Protein AF-A0A7J0CYR4-F1 (afdb_monomer_lite)

pLDDT: mean 70.45, std 22.5, range [34.56, 97.81]

InterPro domains:
  IPR010982 Lambda repressor-like, DNA-binding domain superfamily [G3DSA:1.10.260.40] (1-72)
  IPR050400 Bacterial Cytoskeleton RodZ [PTHR34475] (2-144)

Foldseek 3Di:
DDPVCVVCVVVVHCVPQPDLVSVLVVLCVVCVVVVHDSPVVNVVNCVVVPHDPDPPPPPPDPPPDPPPPPPPPPCPVVVVVVVVVVVVVVVVCCVVVVPDDDDDDDDDDDDDDDDDDDDDDDDDDDDDDDDDDDDDDDDDDDDDDD

Structure (mmCIF, N/CA/C/O backbone):
data_AF-A0A7J0CYR4-F1
#
_entry.id   AF-A0A7J0CYR4-F1
#
loop_
_atom_site.group_PDB
_atom_site.id
_atom_site.type_symbol
_atom_site.label_atom_id
_atom_site.label_alt_id
_atom_site.label_comp_id
_atom_site.label_asym_id
_atom_site.label_entity_id
_atom_site.label_seq_id
_atom_site.pdbx_PDB_ins_code
_atom_site.Cartn_x
_atom_site.C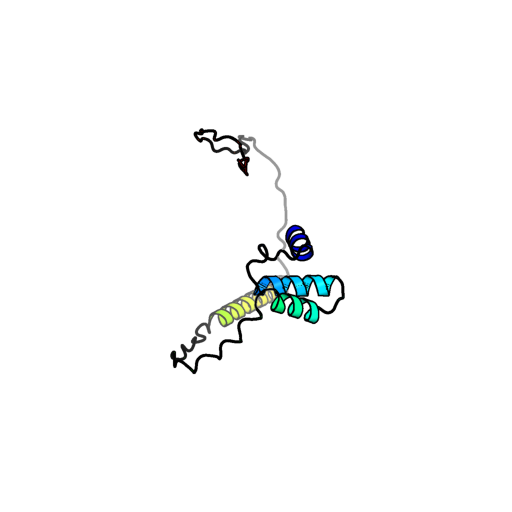artn_y
_atom_site.Cartn_z
_atom_site.occupancy
_atom_site.B_iso_or_equiv
_atom_site.auth_seq_id
_atom_site.auth_comp_id
_atom_site.auth_asym_id
_atom_site.auth_atom_id
_atom_site.pdbx_PDB_model_num
ATOM 1 N N . MET A 1 1 ? -5.821 6.601 1.967 1.00 75.06 1 MET A N 1
ATOM 2 C CA . MET A 1 1 ? -6.801 5.759 1.244 1.00 75.06 1 MET A CA 1
ATOM 3 C C . MET A 1 1 ? -8.140 6.481 1.246 1.00 75.06 1 MET A C 1
ATOM 5 O O . MET A 1 1 ? -8.399 7.188 2.209 1.00 75.06 1 MET A O 1
ATOM 9 N N . ARG A 1 2 ? -8.943 6.395 0.180 1.00 89.88 2 ARG A N 1
ATOM 10 C CA . ARG A 1 2 ? -10.240 7.097 0.113 1.00 89.88 2 ARG A CA 1
ATOM 11 C C . ARG A 1 2 ? -11.360 6.182 0.615 1.00 89.88 2 ARG A C 1
ATOM 13 O O . ARG A 1 2 ? -11.317 4.996 0.312 1.00 89.88 2 ARG A O 1
ATOM 20 N N . ILE A 1 3 ? -12.369 6.741 1.289 1.00 93.56 3 ILE A N 1
ATOM 21 C CA . ILE A 1 3 ? -13.532 5.998 1.820 1.00 93.56 3 ILE A CA 1
ATOM 22 C C . ILE A 1 3 ? -14.181 5.083 0.762 1.00 93.56 3 ILE A C 1
ATOM 24 O O . ILE A 1 3 ? -14.369 3.907 1.050 1.00 93.56 3 ILE A O 1
ATOM 28 N N . PRO A 1 4 ? -14.410 5.522 -0.495 1.00 94.75 4 PRO A N 1
ATOM 29 C CA . PRO A 1 4 ? -15.025 4.650 -1.496 1.00 94.75 4 PRO A CA 1
ATOM 30 C C . PRO A 1 4 ? -14.168 3.451 -1.925 1.00 94.75 4 PRO A C 1
ATOM 32 O O . PRO A 1 4 ? -14.695 2.534 -2.536 1.00 94.75 4 PRO A O 1
ATOM 35 N N . ILE A 1 5 ? -12.853 3.481 -1.680 1.00 93.62 5 ILE A N 1
ATOM 36 C CA . ILE A 1 5 ? -11.963 2.341 -1.955 1.00 93.62 5 ILE A CA 1
ATOM 37 C C . ILE A 1 5 ? -12.061 1.326 -0.816 1.00 93.62 5 ILE A C 1
ATOM 39 O O . ILE A 1 5 ? -12.023 0.135 -1.074 1.00 93.62 5 ILE A O 1
ATOM 43 N N . VAL A 1 6 ? -12.212 1.796 0.427 1.00 95.50 6 VAL A N 1
ATOM 44 C CA . VAL A 1 6 ? -12.408 0.914 1.585 1.00 95.50 6 VAL A CA 1
ATOM 45 C C . VAL A 1 6 ? -13.694 0.111 1.411 1.00 95.50 6 VAL A C 1
ATOM 47 O O . VAL A 1 6 ? -13.631 -1.107 1.442 1.00 95.50 6 VAL A O 1
ATOM 50 N N . HIS A 1 7 ? -14.815 0.776 1.114 1.00 96.38 7 HIS A N 1
ATOM 51 C CA . HIS A 1 7 ? -16.093 0.090 0.893 1.00 96.38 7 HIS A CA 1
ATOM 52 C C . HIS A 1 7 ? -16.065 -0.885 -0.283 1.00 96.38 7 HIS A C 1
ATOM 54 O O . HIS A 1 7 ? -16.587 -1.982 -0.168 1.00 96.38 7 HIS A O 1
ATOM 60 N N . ALA A 1 8 ? -15.408 -0.526 -1.390 1.00 95.50 8 ALA A N 1
ATOM 61 C CA . ALA A 1 8 ? -15.259 -1.453 -2.509 1.00 95.50 8 ALA A CA 1
ATOM 62 C C . ALA A 1 8 ? -14.495 -2.722 -2.083 1.00 95.50 8 ALA A C 1
ATOM 64 O O . ALA A 1 8 ? -14.931 -3.825 -2.376 1.00 95.50 8 ALA A O 1
ATOM 65 N N . ILE A 1 9 ? -13.414 -2.582 -1.306 1.00 94.62 9 ILE A N 1
ATOM 66 C CA . ILE A 1 9 ? -12.650 -3.727 -0.784 1.00 94.62 9 ILE A CA 1
ATOM 67 C C . ILE A 1 9 ? -13.471 -4.562 0.213 1.00 94.62 9 ILE A C 1
ATOM 69 O O . ILE A 1 9 ? -13.313 -5.776 0.248 1.00 94.62 9 ILE A O 1
ATOM 73 N N . GLU A 1 10 ? -14.342 -3.942 1.013 1.00 94.31 10 GLU A N 1
ATOM 74 C CA . GLU A 1 10 ? -15.267 -4.658 1.911 1.00 94.31 10 GLU A CA 1
ATOM 75 C C . GLU A 1 10 ? -16.295 -5.509 1.144 1.00 94.31 10 GLU A C 1
ATOM 77 O O . GLU A 1 10 ? -16.779 -6.506 1.674 1.00 94.31 10 GLU A O 1
ATOM 82 N N . GLU A 1 11 ? -16.601 -5.134 -0.100 1.00 95.81 11 GLU A N 1
ATOM 83 C CA . GLU A 1 11 ? -17.478 -5.859 -1.028 1.00 95.81 11 GLU A CA 1
ATOM 84 C C . GLU A 1 11 ? -16.701 -6.804 -1.970 1.00 95.81 11 GLU A C 1
ATOM 86 O O . GLU A 1 11 ? -17.265 -7.297 -2.946 1.00 95.81 11 GLU A O 1
ATOM 91 N N . ASP A 1 12 ? -15.410 -7.043 -1.703 1.00 93.62 12 ASP A N 1
ATOM 92 C CA . ASP A 1 12 ? -14.488 -7.790 -2.572 1.00 93.62 12 ASP A CA 1
ATOM 93 C C . ASP A 1 12 ? -14.384 -7.212 -4.014 1.00 93.62 12 ASP A C 1
ATOM 95 O O . ASP A 1 12 ? -13.972 -7.897 -4.952 1.00 93.62 12 ASP A O 1
ATOM 99 N N . ASP A 1 13 ? -14.705 -5.923 -4.209 1.00 94.50 13 ASP A N 1
ATOM 100 C CA . ASP A 1 13 ? -14.526 -5.187 -5.468 1.00 94.50 13 ASP A CA 1
ATOM 101 C C . ASP A 1 13 ? -13.186 -4.431 -5.504 1.00 94.50 13 ASP A C 1
ATOM 103 O O . ASP A 1 13 ? -12.987 -3.366 -4.906 1.00 94.50 13 ASP A O 1
ATOM 107 N N . PHE A 1 14 ? -12.260 -4.945 -6.312 1.00 93.38 14 PHE A N 1
ATOM 108 C CA . PHE A 1 14 ? -10.929 -4.368 -6.496 1.00 93.38 14 PHE A CA 1
ATOM 109 C C . PHE A 1 14 ? -10.774 -3.574 -7.800 1.00 93.38 14 PHE A C 1
ATOM 111 O O . PHE A 1 14 ? -9.687 -3.049 -8.074 1.00 93.38 14 PHE A O 1
ATOM 118 N N . SER A 1 15 ? -11.846 -3.396 -8.581 1.00 92.38 15 SER A N 1
ATOM 119 C CA . SER A 1 15 ? -11.817 -2.711 -9.887 1.00 92.38 15 SER A CA 1
ATOM 120 C C . SER A 1 15 ? -11.249 -1.285 -9.807 1.00 92.38 15 SER A C 1
ATOM 122 O O . SER A 1 15 ? -10.572 -0.800 -10.717 1.00 92.38 15 SER A O 1
ATOM 124 N N . ARG A 1 16 ? -11.461 -0.615 -8.669 1.00 90.62 16 ARG A N 1
ATOM 125 C CA . ARG A 1 16 ? -11.046 0.775 -8.413 1.00 90.62 16 ARG A CA 1
ATOM 126 C C . ARG A 1 16 ? -9.641 0.899 -7.821 1.00 90.62 16 ARG A C 1
ATOM 128 O O . ARG A 1 16 ? -9.168 2.020 -7.622 1.00 90.62 16 ARG A O 1
ATOM 135 N N . CYS A 1 17 ? -8.970 -0.221 -7.539 1.00 89.62 17 CYS A N 1
ATOM 136 C CA . CYS A 1 17 ? -7.637 -0.231 -6.935 1.00 89.62 17 CYS A CA 1
ATOM 137 C C . CYS A 1 17 ? -6.522 0.121 -7.929 1.00 89.62 17 CYS A C 1
ATOM 139 O O . CYS A 1 17 ? -5.433 0.485 -7.494 1.00 89.62 17 CYS A O 1
ATOM 141 N N . GLY A 1 18 ? -6.778 0.059 -9.241 1.00 89.38 18 GLY A N 1
ATOM 142 C CA . GLY A 1 18 ? -5.770 0.350 -10.269 1.00 89.38 18 GLY A CA 1
ATOM 143 C C . GLY A 1 18 ? -4.805 -0.811 -10.542 1.00 89.38 18 GLY A C 1
ATOM 144 O O . GLY A 1 18 ? -3.697 -0.577 -11.019 1.00 89.38 18 GLY A O 1
ATOM 145 N N . GLY A 1 19 ? -5.214 -2.045 -10.227 1.00 91.38 19 GLY A N 1
ATOM 146 C CA . GLY A 1 19 ? -4.466 -3.284 -10.468 1.00 91.38 19 GLY A CA 1
ATOM 147 C C . GLY A 1 19 ? -4.038 -4.016 -9.191 1.00 91.38 19 GLY A C 1
ATOM 148 O O . GLY A 1 19 ? -4.035 -3.448 -8.094 1.00 91.38 19 GLY A O 1
ATOM 149 N N . ASP A 1 20 ? -3.621 -5.276 -9.339 1.00 92.06 20 ASP A N 1
ATOM 150 C CA . ASP A 1 20 ? -3.399 -6.204 -8.216 1.00 92.06 20 ASP A CA 1
ATOM 151 C C . ASP A 1 20 ? -2.297 -5.765 -7.250 1.00 92.06 20 ASP A C 1
ATOM 153 O O . ASP A 1 20 ? -2.345 -6.016 -6.046 1.00 92.06 20 ASP A O 1
ATOM 157 N N . VAL A 1 21 ? -1.262 -5.091 -7.759 1.00 92.50 21 VAL A N 1
ATOM 158 C CA . VAL A 1 21 ? -0.179 -4.551 -6.919 1.00 92.50 21 VAL A CA 1
ATOM 159 C C . VAL A 1 21 ? -0.732 -3.532 -5.927 1.00 92.50 21 VAL A C 1
ATOM 161 O O . VAL A 1 21 ? -0.408 -3.582 -4.737 1.00 92.50 21 VAL A O 1
ATOM 164 N N . TYR A 1 22 ? -1.596 -2.641 -6.406 1.00 92.94 22 TYR A N 1
ATOM 165 C CA . TYR A 1 22 ? -2.226 -1.637 -5.569 1.00 92.94 22 TYR A CA 1
ATOM 166 C C . TYR A 1 22 ? -3.292 -2.258 -4.672 1.00 92.94 22 TYR A C 1
ATOM 168 O O . TYR A 1 22 ? -3.325 -1.903 -3.498 1.00 92.94 22 TYR A O 1
ATOM 176 N N . ALA A 1 23 ? -4.103 -3.206 -5.152 1.00 95.12 23 ALA A N 1
ATOM 177 C CA . ALA A 1 23 ? -5.083 -3.921 -4.327 1.00 95.12 23 ALA A CA 1
ATOM 178 C C . ALA A 1 23 ? -4.428 -4.560 -3.088 1.00 95.12 23 ALA A C 1
ATOM 180 O O . ALA A 1 23 ? -4.797 -4.238 -1.957 1.00 95.12 23 ALA A O 1
ATOM 181 N N . ARG A 1 24 ? -3.336 -5.317 -3.273 1.00 95.12 24 ARG A N 1
ATOM 182 C CA . ARG A 1 24 ? -2.536 -5.872 -2.163 1.00 95.12 24 ARG A CA 1
ATOM 183 C C . ARG A 1 24 ? -2.010 -4.796 -1.213 1.00 95.12 24 ARG A C 1
ATOM 185 O O . ARG A 1 24 ? -1.967 -4.995 -0.002 1.00 95.12 24 ARG A O 1
ATOM 192 N N . GLY A 1 25 ? -1.586 -3.647 -1.741 1.00 95.88 25 GLY A N 1
ATOM 193 C CA . GLY A 1 25 ? -1.166 -2.503 -0.927 1.00 95.88 25 GLY A CA 1
ATOM 194 C C . GLY A 1 25 ? -2.298 -1.937 -0.062 1.00 95.88 25 GLY A C 1
ATOM 195 O O . GLY A 1 25 ? -2.078 -1.619 1.108 1.00 95.88 25 GLY A O 1
ATOM 196 N N . HIS A 1 26 ? -3.511 -1.850 -0.611 1.00 97.25 26 HIS A N 1
ATOM 197 C CA . HIS A 1 26 ? -4.684 -1.391 0.126 1.00 97.25 26 HIS A CA 1
ATOM 198 C C . HIS A 1 26 ? -5.084 -2.387 1.221 1.00 97.25 26 HIS A C 1
ATOM 200 O O . HIS A 1 26 ? -5.238 -1.970 2.368 1.00 97.25 26 HIS A O 1
ATOM 206 N N . ILE A 1 27 ? -5.132 -3.686 0.912 1.00 96.31 27 ILE A N 1
ATOM 207 C CA . ILE A 1 27 ? -5.416 -4.749 1.891 1.00 96.31 27 ILE A CA 1
ATOM 208 C C . ILE A 1 27 ? -4.448 -4.659 3.080 1.00 96.31 27 ILE A C 1
ATOM 210 O O . ILE A 1 27 ? -4.883 -4.592 4.230 1.00 96.31 27 ILE A O 1
ATOM 214 N N . ARG A 1 28 ? -3.134 -4.542 2.819 1.00 97.06 28 ARG A N 1
ATOM 215 C CA . ARG A 1 28 ? -2.129 -4.391 3.889 1.00 97.06 28 ARG A CA 1
ATOM 216 C C . ARG A 1 28 ? -2.355 -3.150 4.746 1.00 97.06 28 ARG A C 1
ATOM 218 O O . ARG A 1 28 ? -2.190 -3.209 5.962 1.00 97.06 28 ARG A O 1
ATOM 225 N N . ASN A 1 29 ? -2.694 -2.024 4.123 1.00 97.12 29 ASN A N 1
ATOM 226 C CA . ASN A 1 29 ? -2.913 -0.772 4.841 1.00 97.12 29 ASN A CA 1
ATOM 227 C C . ASN A 1 29 ? -4.163 -0.826 5.725 1.00 97.12 29 ASN A C 1
ATOM 229 O O . ASN A 1 29 ? -4.107 -0.336 6.851 1.00 97.12 29 ASN A O 1
ATOM 233 N N . ILE A 1 30 ? -5.259 -1.427 5.246 1.00 96.56 30 ILE A N 1
ATOM 234 C CA . ILE A 1 30 ? -6.488 -1.596 6.035 1.00 96.56 30 ILE A CA 1
ATOM 235 C C . ILE A 1 30 ? -6.217 -2.526 7.217 1.00 96.56 30 ILE A C 1
ATOM 237 O O . ILE A 1 30 ? -6.454 -2.129 8.353 1.00 96.56 30 ILE A O 1
ATOM 241 N N . ALA A 1 31 ? -5.636 -3.704 6.971 1.00 97.25 31 ALA A N 1
ATOM 242 C CA . ALA A 1 31 ? -5.315 -4.681 8.012 1.00 97.25 31 ALA A CA 1
ATOM 243 C C . ALA A 1 31 ? -4.445 -4.075 9.125 1.00 97.25 31 ALA A C 1
ATOM 245 O O . ALA A 1 31 ? -4.767 -4.191 10.306 1.00 97.25 31 ALA A O 1
ATOM 246 N N . ARG A 1 32 ? -3.400 -3.321 8.754 1.00 97.06 32 ARG A N 1
ATOM 247 C CA . ARG A 1 32 ? -2.552 -2.603 9.718 1.00 97.06 32 ARG A CA 1
ATOM 248 C C . ARG A 1 32 ? -3.307 -1.529 10.493 1.00 97.06 32 ARG A C 1
ATOM 250 O O . ARG A 1 32 ? -3.040 -1.359 11.678 1.00 97.06 32 ARG A O 1
ATOM 257 N N . ALA A 1 33 ? -4.224 -0.809 9.849 1.00 96.69 33 ALA A N 1
ATOM 258 C CA . ALA A 1 33 ? -5.027 0.215 10.512 1.00 96.69 33 ALA A CA 1
ATOM 259 C C . ALA A 1 33 ? -5.974 -0.379 11.569 1.00 96.69 33 ALA A C 1
ATOM 261 O O . ALA A 1 33 ? -6.220 0.267 12.584 1.00 96.69 33 ALA A O 1
ATOM 262 N N . VAL A 1 34 ? -6.460 -1.607 11.355 1.00 96.69 34 VAL A N 1
ATOM 263 C CA . VAL A 1 34 ? -7.331 -2.327 12.303 1.00 96.69 34 VAL A CA 1
ATOM 264 C C . VAL A 1 34 ? -6.575 -3.300 13.220 1.00 96.69 34 VAL A C 1
ATOM 266 O O . VAL A 1 34 ? -7.192 -3.957 14.051 1.00 96.69 34 VAL A O 1
ATOM 269 N N . GLY A 1 35 ? -5.246 -3.388 13.102 1.00 97.56 35 GLY A N 1
ATOM 270 C CA . GLY A 1 35 ? -4.399 -4.224 13.961 1.00 97.56 35 GLY A CA 1
ATOM 271 C C . GLY A 1 35 ? -4.457 -5.729 13.672 1.00 97.56 35 GLY A C 1
ATOM 272 O O . GLY A 1 35 ? -4.158 -6.523 14.560 1.00 97.56 35 GLY A O 1
ATOM 273 N N . ILE A 1 36 ? -4.835 -6.126 12.457 1.00 97.81 36 ILE A N 1
ATOM 274 C CA . ILE A 1 36 ? -4.899 -7.527 12.015 1.00 97.81 36 ILE A CA 1
ATOM 275 C C . ILE A 1 36 ? -3.676 -7.853 11.145 1.00 97.81 36 ILE A C 1
ATOM 277 O O . ILE A 1 36 ? -3.132 -6.977 10.465 1.00 97.81 36 ILE A O 1
ATOM 281 N N . ASP A 1 37 ? -3.241 -9.116 11.162 1.00 97.69 37 ASP A N 1
ATOM 282 C CA . ASP A 1 37 ? -2.187 -9.610 10.275 1.00 97.69 37 ASP A CA 1
ATOM 283 C C . ASP A 1 37 ? -2.621 -9.502 8.799 1.00 97.69 37 ASP A C 1
ATOM 285 O O . ASP A 1 37 ? -3.640 -10.080 8.410 1.00 97.69 37 ASP A O 1
ATOM 289 N N . PRO A 1 38 ? -1.889 -8.749 7.960 1.00 97.12 38 PRO A N 1
ATOM 290 C CA . PRO A 1 38 ? -2.240 -8.602 6.558 1.00 97.12 38 PRO A CA 1
ATOM 291 C C . PRO A 1 38 ? -1.958 -9.834 5.692 1.00 97.12 38 PRO A C 1
ATOM 293 O O . PRO A 1 38 ? -2.548 -9.929 4.615 1.00 97.12 38 PRO A O 1
ATOM 296 N N . GLU A 1 39 ? -1.036 -10.719 6.080 1.00 96.81 39 GLU A N 1
ATOM 297 C CA . GLU A 1 39 ? -0.535 -11.755 5.164 1.00 96.81 39 GLU A CA 1
ATOM 298 C C . GLU A 1 39 ? -1.628 -12.753 4.735 1.00 96.81 39 GLU A C 1
ATOM 300 O O . GLU A 1 39 ? -1.812 -12.920 3.527 1.00 96.81 39 GLU A O 1
ATOM 305 N N . PRO A 1 40 ? -2.466 -13.292 5.646 1.00 96.88 40 PRO A N 1
ATOM 306 C CA . PRO A 1 40 ? -3.554 -14.199 5.266 1.00 96.88 40 PRO A CA 1
ATOM 307 C C . PRO A 1 40 ? -4.596 -13.556 4.337 1.00 96.88 40 PRO A C 1
ATOM 309 O O . PRO A 1 40 ? -5.192 -14.222 3.491 1.00 96.88 40 PRO A O 1
ATOM 312 N N . LEU A 1 41 ? -4.825 -12.245 4.475 1.00 95.62 41 LEU A N 1
ATOM 313 C CA . LEU A 1 41 ? -5.767 -11.502 3.631 1.00 95.62 41 LEU A CA 1
ATOM 314 C C . LEU A 1 41 ? -5.218 -11.312 2.214 1.00 95.62 41 LEU A C 1
ATOM 316 O O . LEU A 1 41 ? -5.956 -11.410 1.236 1.00 95.62 41 LEU A O 1
ATOM 320 N N . VAL A 1 42 ? -3.915 -11.050 2.103 1.00 95.44 42 VAL A N 1
ATOM 321 C CA . VAL A 1 42 ? -3.231 -10.937 0.811 1.00 95.44 42 VAL A CA 1
ATOM 322 C C . VAL A 1 42 ? -3.144 -12.295 0.118 1.00 95.44 42 VAL A C 1
ATOM 324 O O . VAL A 1 42 ? -3.348 -12.354 -1.090 1.00 95.44 42 VAL A O 1
ATOM 327 N N . GLU A 1 43 ? -2.887 -13.375 0.856 1.00 94.75 43 GLU A N 1
ATOM 328 C 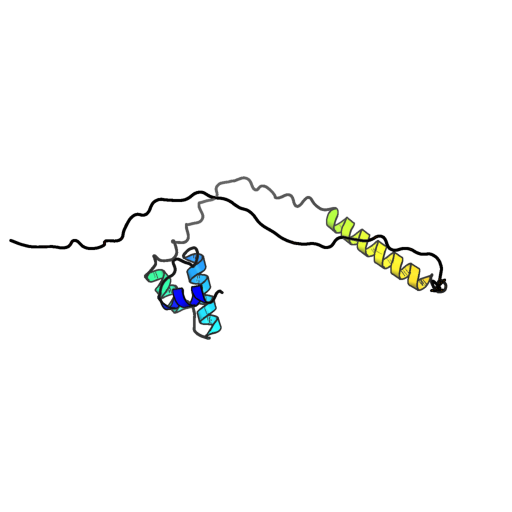CA . GLU A 1 43 ? -2.883 -14.736 0.305 1.00 94.75 43 GLU A CA 1
ATOM 329 C C . GLU A 1 43 ? -4.249 -15.129 -0.257 1.00 94.75 43 GLU A C 1
ATOM 331 O O . GLU A 1 43 ? -4.325 -15.656 -1.367 1.00 94.75 43 GLU A O 1
ATOM 336 N N . ARG A 1 44 ? -5.333 -14.817 0.466 1.00 94.00 44 ARG A N 1
ATOM 337 C CA . ARG A 1 44 ? -6.696 -15.032 -0.032 1.00 94.00 44 ARG A CA 1
ATOM 338 C C . ARG A 1 44 ? -6.954 -14.245 -1.317 1.00 94.00 44 ARG A C 1
ATOM 340 O O . ARG A 1 44 ? -7.408 -14.822 -2.299 1.00 94.00 44 ARG A O 1
ATOM 347 N N . TYR A 1 45 ? -6.598 -12.959 -1.330 1.00 94.62 45 TYR A N 1
ATOM 348 C CA . TYR A 1 45 ? -6.712 -12.127 -2.528 1.00 94.62 45 TYR A CA 1
ATOM 349 C C . TYR A 1 45 ? -5.946 -12.722 -3.715 1.00 94.62 45 TYR A C 1
ATOM 351 O O . TYR A 1 45 ? -6.494 -12.825 -4.809 1.00 94.62 45 TYR A O 1
ATOM 359 N N . ASP A 1 46 ? -4.698 -13.144 -3.493 1.00 93.19 46 ASP A N 1
ATOM 360 C CA . ASP A 1 46 ? -3.862 -13.765 -4.520 1.00 93.19 46 ASP A CA 1
ATOM 361 C C . ASP A 1 46 ? -4.479 -15.085 -5.026 1.00 93.19 46 ASP A C 1
ATOM 363 O O . ASP A 1 46 ? -4.404 -15.373 -6.219 1.00 93.19 46 ASP A O 1
ATOM 367 N N . GLY A 1 47 ? -5.127 -15.872 -4.163 1.00 91.56 47 GLY A N 1
ATOM 368 C CA . GLY A 1 47 ? -5.869 -17.071 -4.566 1.00 91.56 47 GLY A CA 1
ATOM 369 C C . GLY A 1 47 ? -7.052 -16.770 -5.492 1.00 91.56 47 GLY A C 1
ATOM 370 O O . GLY A 1 47 ? -7.228 -17.454 -6.501 1.00 91.56 47 GLY A O 1
ATOM 371 N N . ASP A 1 48 ? -7.815 -15.722 -5.181 1.00 89.81 48 ASP A N 1
ATOM 372 C CA . ASP A 1 48 ? -9.053 -15.373 -5.888 1.00 89.81 48 ASP A CA 1
ATOM 373 C C . ASP A 1 48 ? -8.806 -14.583 -7.192 1.00 89.81 48 ASP A C 1
ATOM 375 O O . ASP A 1 48 ? -9.568 -14.708 -8.151 1.00 89.81 48 ASP A O 1
ATOM 379 N N . HIS A 1 49 ? -7.729 -13.790 -7.262 1.00 87.88 49 HIS A N 1
ATOM 380 C CA . HIS A 1 49 ? -7.487 -12.816 -8.343 1.00 87.88 49 HIS A CA 1
ATOM 381 C C . HIS A 1 49 ? -6.382 -13.221 -9.328 1.00 87.88 49 HIS A C 1
ATOM 383 O O . HIS A 1 49 ? -5.954 -12.421 -10.160 1.00 87.88 49 HIS A O 1
ATOM 389 N N . GLY A 1 50 ? -5.935 -14.477 -9.270 1.00 73.81 50 GLY A N 1
ATOM 390 C CA . GLY A 1 50 ? -4.784 -14.943 -10.034 1.00 73.81 50 GLY A CA 1
ATOM 391 C C . GLY A 1 50 ? -3.507 -14.523 -9.320 1.00 73.81 50 GLY A C 1
ATOM 392 O O . GLY A 1 50 ? -3.113 -13.355 -9.334 1.00 73.81 50 GLY A O 1
ATOM 393 N N . GLY A 1 51 ? -2.885 -15.498 -8.656 1.00 65.00 51 GLY A N 1
ATOM 394 C CA . GLY A 1 51 ? -1.762 -15.278 -7.754 1.00 65.00 51 GLY A CA 1
ATOM 395 C C . GLY A 1 51 ? -0.664 -14.423 -8.363 1.00 65.00 51 GLY A C 1
ATOM 396 O O . GLY A 1 51 ? -0.516 -14.353 -9.585 1.00 65.00 51 GLY A O 1
ATOM 397 N N . ARG A 1 52 ? 0.109 -13.770 -7.480 1.00 60.72 52 ARG A N 1
ATOM 398 C CA . ARG A 1 52 ? 1.277 -12.944 -7.822 1.00 60.72 52 ARG A CA 1
ATOM 399 C C . ARG A 1 52 ? 1.935 -13.489 -9.095 1.00 60.72 52 ARG A C 1
ATOM 401 O O . ARG A 1 52 ? 2.358 -14.647 -9.051 1.00 60.72 52 ARG A O 1
ATOM 408 N N . PRO A 1 53 ? 2.025 -12.706 -10.194 1.00 61.78 53 PRO A N 1
ATOM 409 C CA . PRO A 1 53 ? 2.698 -13.177 -11.395 1.00 61.78 53 PRO A CA 1
ATOM 410 C C . PRO A 1 53 ? 4.042 -13.729 -10.945 1.00 61.78 53 PRO A C 1
ATOM 412 O O . PRO A 1 53 ? 4.768 -13.031 -10.224 1.00 61.78 53 PRO A O 1
ATOM 415 N N . ALA A 1 54 ? 4.281 -15.014 -11.243 1.00 60.34 54 ALA A N 1
ATOM 416 C CA . ALA A 1 54 ? 5.485 -15.711 -10.814 1.00 60.34 54 ALA A CA 1
ATOM 417 C C . ALA A 1 54 ? 6.655 -14.764 -11.067 1.00 60.34 54 ALA A C 1
ATOM 419 O O . ALA A 1 54 ? 6.676 -14.182 -12.156 1.00 60.34 54 ALA A O 1
ATOM 420 N N . PRO A 1 55 ? 7.539 -14.522 -10.075 1.00 62.75 55 PRO A N 1
ATOM 421 C CA . PRO A 1 55 ? 8.620 -13.565 -10.233 1.00 62.75 55 PRO A CA 1
ATOM 422 C C . PRO A 1 55 ? 9.320 -13.928 -11.528 1.00 62.75 55 PRO A C 1
ATOM 424 O O . PRO A 1 55 ? 9.919 -15.000 -11.613 1.00 62.75 55 PRO A O 1
ATOM 427 N N . THR A 1 56 ? 9.121 -13.098 -12.556 1.00 59.22 56 THR A N 1
ATOM 428 C CA . THR A 1 56 ? 9.622 -13.396 -13.886 1.00 59.22 56 THR A CA 1
ATOM 429 C C . THR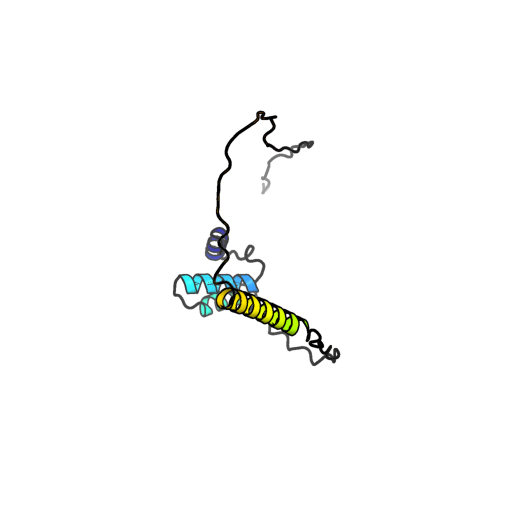 A 1 56 ?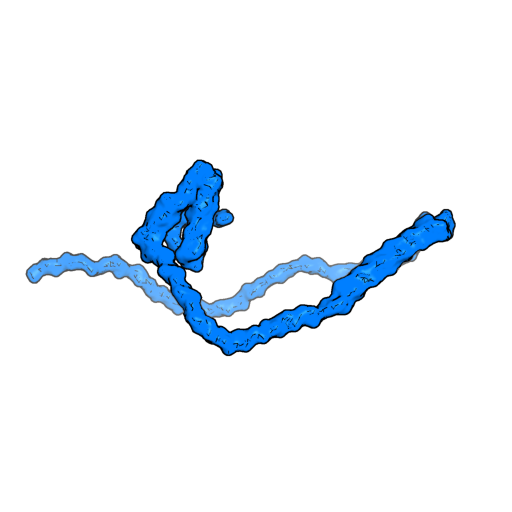 11.114 -13.565 -13.681 1.00 59.22 56 THR A C 1
ATOM 431 O O . THR A 1 56 ? 11.733 -12.614 -13.186 1.00 59.22 56 THR A O 1
ATOM 434 N N . PRO A 1 57 ? 11.681 -14.767 -13.908 1.00 56.09 57 PRO A N 1
ATOM 435 C CA . PRO A 1 57 ? 13.089 -14.992 -13.653 1.00 56.09 57 PRO A CA 1
ATOM 436 C C . PRO A 1 57 ? 13.829 -13.884 -14.378 1.00 56.09 57 PRO A C 1
ATOM 438 O O . PRO A 1 57 ? 13.560 -13.649 -15.559 1.00 56.09 57 PRO A O 1
ATOM 441 N N . ALA A 1 58 ? 14.647 -13.140 -13.625 1.00 60.25 58 ALA A N 1
ATOM 442 C CA . ALA A 1 58 ? 15.435 -12.046 -14.159 1.00 60.25 58 ALA A CA 1
ATOM 443 C C . ALA A 1 58 ? 16.081 -12.575 -15.434 1.00 60.25 58 ALA A C 1
ATOM 445 O O . ALA A 1 58 ? 16.862 -13.528 -15.373 1.00 60.25 58 ALA A O 1
ATOM 446 N N . ALA A 1 59 ? 15.639 -12.051 -16.581 1.00 57.91 59 ALA A N 1
ATOM 447 C CA . ALA A 1 59 ? 16.126 -12.516 -17.861 1.00 57.91 59 ALA A CA 1
ATOM 448 C C . ALA A 1 59 ? 17.658 -12.479 -17.791 1.00 57.91 59 ALA A C 1
ATOM 450 O O . ALA A 1 59 ? 18.203 -11.493 -17.276 1.00 57.91 59 ALA A O 1
ATOM 451 N N . PRO A 1 60 ? 18.348 -13.556 -18.205 1.00 56.75 60 PRO A N 1
ATOM 452 C CA . PRO A 1 60 ? 19.793 -13.603 -18.132 1.00 56.75 60 PRO A CA 1
ATOM 453 C C . PRO A 1 60 ? 20.330 -12.396 -18.885 1.00 56.75 60 PRO A C 1
ATOM 455 O O . PRO A 1 60 ? 20.043 -12.231 -20.067 1.00 56.75 60 PRO A O 1
ATOM 458 N N . LEU A 1 61 ? 21.017 -11.544 -18.118 1.00 57.28 61 LEU A N 1
ATOM 459 C CA . LEU A 1 61 ? 21.958 -10.509 -18.517 1.00 57.28 61 LEU A CA 1
ATOM 460 C C . LEU A 1 61 ? 21.969 -10.280 -20.030 1.00 57.28 61 LEU A C 1
ATOM 462 O O . LEU A 1 61 ? 22.859 -10.748 -20.736 1.00 57.28 61 LEU A O 1
ATOM 466 N N . PHE A 1 62 ? 20.995 -9.517 -20.529 1.00 47.03 62 PHE A N 1
ATOM 467 C CA . PHE A 1 62 ? 21.330 -8.701 -21.674 1.00 47.03 62 PHE A CA 1
ATOM 468 C C . PHE A 1 62 ? 22.343 -7.700 -21.150 1.00 47.03 62 PHE A C 1
ATOM 470 O O . PHE A 1 62 ? 22.026 -6.830 -20.336 1.00 47.03 62 PHE A O 1
ATOM 477 N N . GLU A 1 63 ? 23.571 -7.925 -21.595 1.00 54.72 63 GLU A N 1
ATOM 478 C CA . GLU A 1 63 ? 24.675 -7.003 -21.805 1.00 54.72 63 GLU A CA 1
ATOM 479 C C . GLU A 1 63 ? 24.187 -5.705 -22.490 1.00 54.72 63 GLU A C 1
ATOM 481 O O . GLU A 1 63 ? 24.655 -5.304 -23.550 1.00 54.72 63 GLU A O 1
ATOM 486 N N . ALA A 1 64 ? 23.197 -5.023 -21.922 1.00 53.09 64 ALA A N 1
ATOM 487 C CA . ALA A 1 64 ? 23.025 -3.608 -22.129 1.00 53.09 64 ALA A CA 1
ATOM 488 C C . ALA A 1 64 ? 24.129 -3.003 -21.282 1.00 53.09 64 ALA A C 1
ATOM 490 O O . ALA A 1 64 ? 23.958 -2.815 -20.074 1.00 53.09 64 ALA A O 1
ATOM 491 N N . GLU A 1 65 ? 25.299 -2.879 -21.919 1.00 51.53 65 GLU A N 1
ATOM 492 C CA . GLU A 1 65 ? 26.292 -1.839 -21.703 1.00 51.53 65 GLU A CA 1
ATOM 493 C C . GLU A 1 65 ? 25.915 -1.037 -20.469 1.00 51.53 65 GLU A C 1
ATOM 495 O O . GLU A 1 65 ? 24.942 -0.276 -20.513 1.00 51.53 65 GLU A O 1
ATOM 500 N N . ARG A 1 66 ? 26.627 -1.257 -19.354 1.00 48.56 66 ARG A N 1
ATOM 501 C CA . ARG A 1 66 ? 26.589 -0.323 -18.235 1.00 48.56 66 ARG A CA 1
ATOM 502 C C . ARG A 1 66 ? 26.818 1.047 -18.851 1.00 48.56 66 ARG A C 1
ATOM 504 O O . ARG A 1 66 ? 27.958 1.485 -18.998 1.00 48.56 66 ARG A O 1
ATOM 511 N N . ILE A 1 67 ? 25.731 1.753 -19.129 1.00 51.50 67 ILE A N 1
ATOM 512 C CA . ILE A 1 67 ? 25.708 3.188 -19.105 1.00 51.50 67 ILE A CA 1
ATOM 513 C C . ILE A 1 67 ? 26.096 3.432 -17.662 1.00 51.50 67 ILE A C 1
ATOM 515 O O . ILE A 1 67 ? 25.286 3.362 -16.736 1.00 51.50 67 ILE A O 1
ATOM 519 N N . ARG A 1 68 ? 27.403 3.601 -17.452 1.00 54.22 68 ARG A N 1
ATOM 520 C CA . ARG A 1 68 ? 27.905 4.391 -16.360 1.00 54.22 68 ARG A CA 1
ATOM 521 C C . ARG A 1 68 ? 27.090 5.662 -16.493 1.00 54.22 68 ARG A C 1
ATOM 523 O O . ARG A 1 68 ? 27.348 6.478 -17.372 1.00 54.22 68 ARG A O 1
ATOM 530 N N . SER A 1 69 ? 26.050 5.781 -15.673 1.00 54.44 69 SER A N 1
ATOM 531 C CA . SER A 1 69 ? 25.552 7.072 -15.253 1.00 54.44 69 SER A CA 1
ATOM 532 C C . SER A 1 69 ? 26.758 7.714 -14.611 1.00 54.44 69 SER A C 1
ATOM 534 O O . SER A 1 69 ? 27.024 7.512 -13.430 1.00 54.44 69 SER A O 1
ATOM 536 N N . GLU A 1 70 ? 27.575 8.349 -15.442 1.00 57.50 70 GLU A N 1
ATOM 537 C CA . GLU A 1 70 ? 28.697 9.144 -15.025 1.00 57.50 70 GLU A CA 1
ATOM 538 C C . GLU A 1 70 ? 28.119 10.097 -13.978 1.00 57.50 70 GLU A C 1
ATOM 540 O O . GLU A 1 70 ? 27.229 10.885 -14.320 1.00 57.50 70 GLU A O 1
ATOM 545 N N . PRO A 1 71 ? 28.540 10.053 -12.703 1.00 58.91 71 PRO A N 1
ATOM 546 C CA . PRO A 1 71 ? 28.106 11.040 -11.729 1.00 58.91 71 PRO A CA 1
ATOM 547 C C . PRO A 1 71 ? 28.832 12.360 -12.019 1.00 58.91 71 PRO A C 1
ATOM 549 O O . PRO A 1 71 ? 29.539 12.916 -11.185 1.00 58.91 71 PRO A O 1
ATOM 552 N N . ARG A 1 72 ? 28.695 12.890 -13.236 1.00 60.25 72 ARG A N 1
ATOM 553 C CA . ARG A 1 72 ? 29.186 14.207 -13.611 1.00 60.25 72 ARG A CA 1
ATOM 554 C C . ARG A 1 72 ? 28.137 15.239 -13.223 1.00 60.25 72 ARG A C 1
ATOM 556 O O . ARG A 1 72 ? 27.390 15.749 -14.049 1.00 60.25 72 ARG A O 1
ATOM 563 N N . ARG A 1 73 ? 28.135 15.592 -11.941 1.00 62.62 73 ARG A N 1
ATOM 564 C CA . ARG A 1 73 ? 27.893 16.990 -11.544 1.00 62.62 73 ARG A CA 1
ATOM 565 C C . ARG A 1 73 ? 28.699 17.357 -10.295 1.00 62.62 73 ARG A C 1
ATOM 567 O O . ARG A 1 73 ? 28.118 17.585 -9.239 1.00 62.62 73 ARG A O 1
ATOM 574 N N . PRO A 1 74 ? 30.044 17.400 -10.397 1.00 64.81 74 PRO A N 1
ATOM 575 C CA . PRO A 1 74 ? 30.926 17.596 -9.245 1.00 64.81 74 PRO A CA 1
ATOM 576 C C . PRO A 1 74 ? 31.005 19.048 -8.745 1.00 64.81 74 PRO A C 1
ATOM 578 O O . PRO A 1 74 ? 31.534 19.284 -7.668 1.00 64.81 74 PRO A O 1
ATOM 581 N N . ASN A 1 75 ? 30.499 20.036 -9.489 1.00 66.69 75 ASN A N 1
ATOM 582 C CA . ASN A 1 75 ? 30.641 21.452 -9.128 1.00 66.69 75 ASN A CA 1
ATOM 583 C C . ASN A 1 75 ? 29.379 22.092 -8.529 1.00 66.69 75 ASN A C 1
ATOM 585 O O . ASN A 1 75 ? 29.476 23.193 -7.998 1.00 66.69 75 ASN A O 1
ATOM 589 N N . TRP A 1 76 ? 28.209 21.444 -8.571 1.00 79.56 76 TRP A N 1
ATOM 590 C CA . TRP A 1 76 ? 26.985 22.056 -8.034 1.00 79.56 76 TRP A CA 1
ATOM 591 C C . TRP A 1 76 ? 26.928 21.987 -6.507 1.00 79.56 76 TRP A C 1
ATOM 593 O O . TRP A 1 76 ? 26.601 22.967 -5.847 1.00 79.56 76 TRP A O 1
ATOM 603 N N . THR A 1 77 ? 27.346 20.858 -5.934 1.00 85.50 77 THR A N 1
ATOM 604 C CA . THR A 1 77 ? 27.536 20.729 -4.484 1.00 85.50 77 THR A CA 1
ATOM 605 C C . THR A 1 77 ? 28.627 21.673 -3.987 1.00 85.50 77 THR A C 1
ATOM 607 O O . THR A 1 77 ? 28.432 22.338 -2.976 1.00 85.50 77 THR A O 1
ATOM 610 N N . ALA A 1 78 ? 29.731 21.810 -4.727 1.00 84.38 78 ALA A N 1
ATOM 611 C CA . ALA A 1 78 ? 30.787 22.769 -4.408 1.00 84.38 78 ALA A CA 1
ATOM 612 C C . ALA A 1 78 ? 30.290 24.226 -4.466 1.00 84.38 78 ALA A C 1
ATOM 614 O O . ALA A 1 78 ? 30.580 25.003 -3.561 1.00 84.38 78 ALA A O 1
ATOM 615 N N . ALA A 1 79 ? 29.491 24.588 -5.476 1.00 86.94 79 ALA A N 1
ATOM 616 C CA . ALA A 1 79 ? 28.875 25.911 -5.578 1.00 86.94 79 ALA A CA 1
ATOM 617 C C . ALA A 1 79 ? 27.892 26.182 -4.428 1.00 86.94 79 ALA A C 1
ATOM 619 O O . ALA A 1 79 ? 27.901 27.270 -3.856 1.00 86.94 79 ALA A O 1
ATOM 620 N N . MET A 1 80 ? 27.089 25.185 -4.042 1.00 91.62 80 MET A N 1
ATOM 621 C CA . MET A 1 80 ? 26.173 25.290 -2.905 1.00 91.62 80 MET A CA 1
ATOM 622 C C . MET A 1 80 ? 26.935 25.493 -1.587 1.00 91.62 80 MET A C 1
ATOM 624 O O . MET A 1 80 ? 26.575 26.363 -0.798 1.00 91.62 80 MET A O 1
ATOM 628 N N . VAL A 1 81 ? 28.023 24.748 -1.369 1.00 92.12 81 VAL A N 1
ATOM 629 C CA . VAL A 1 81 ? 28.883 24.910 -0.186 1.00 92.12 81 VAL A CA 1
ATOM 630 C C . VAL A 1 81 ? 29.552 26.285 -0.180 1.00 92.12 81 VAL A C 1
ATOM 632 O O . VAL A 1 81 ? 29.528 26.962 0.845 1.00 92.12 81 VAL A O 1
ATOM 635 N N . ALA A 1 82 ? 30.084 26.742 -1.316 1.00 92.94 82 ALA A N 1
ATOM 636 C CA . ALA A 1 82 ? 30.693 28.066 -1.428 1.00 92.94 82 ALA A CA 1
ATOM 637 C C . ALA A 1 82 ? 29.691 29.193 -1.125 1.00 92.94 82 ALA A C 1
ATOM 639 O O . ALA A 1 82 ? 30.028 30.132 -0.404 1.00 92.94 82 ALA A O 1
ATOM 640 N N . ALA A 1 83 ? 28.449 29.077 -1.606 1.00 93.81 83 ALA A N 1
ATOM 641 C CA . ALA A 1 83 ? 27.389 30.038 -1.312 1.00 93.81 83 ALA A CA 1
ATOM 642 C C . ALA A 1 83 ? 27.057 30.090 0.189 1.00 93.81 83 ALA A C 1
ATOM 644 O O . ALA A 1 83 ? 26.947 31.177 0.755 1.00 93.81 83 ALA A O 1
ATOM 645 N N . ILE A 1 84 ? 26.959 28.933 0.855 1.00 94.75 84 ILE A N 1
ATOM 646 C CA . ILE A 1 84 ? 26.713 28.868 2.304 1.00 94.75 84 ILE A CA 1
ATOM 647 C C . ILE A 1 84 ? 27.868 29.516 3.078 1.00 94.75 84 ILE A C 1
ATOM 649 O O . ILE A 1 84 ? 27.626 30.336 3.963 1.00 94.75 84 ILE A O 1
ATOM 653 N N . VAL A 1 85 ? 29.118 29.202 2.723 1.00 96.19 85 VAL A N 1
ATOM 654 C CA . VAL A 1 85 ? 30.307 29.786 3.368 1.00 96.19 85 VAL A CA 1
ATOM 655 C C . VAL A 1 85 ? 30.345 31.305 3.185 1.00 96.19 85 VAL A C 1
ATOM 657 O O . VAL A 1 85 ? 30.638 32.018 4.142 1.00 96.19 85 VAL A O 1
ATOM 660 N N . ALA A 1 86 ? 29.996 31.815 2.002 1.00 94.88 86 ALA A N 1
ATOM 661 C CA . ALA A 1 86 ? 29.939 33.252 1.745 1.00 94.88 86 ALA A CA 1
ATOM 662 C C . ALA A 1 86 ? 28.874 33.958 2.602 1.00 94.88 86 ALA A C 1
ATOM 664 O O . ALA A 1 86 ? 29.159 35.008 3.174 1.00 94.88 86 ALA A O 1
ATOM 665 N N . VAL A 1 87 ? 27.676 33.376 2.747 1.00 93.88 87 VAL A N 1
ATOM 666 C CA . VAL A 1 87 ? 26.607 33.947 3.587 1.00 93.88 87 VAL A CA 1
ATOM 667 C C . VAL A 1 87 ? 26.998 33.931 5.062 1.00 93.88 87 VAL A C 1
ATOM 669 O O . VAL A 1 87 ? 26.864 34.948 5.736 1.00 93.88 87 VAL A O 1
ATOM 672 N N . VAL A 1 88 ? 27.519 32.810 5.569 1.00 94.69 88 VAL A N 1
ATOM 673 C CA . VAL A 1 88 ? 27.952 32.706 6.973 1.00 94.69 88 VAL A CA 1
ATOM 674 C C . VAL A 1 88 ? 29.119 33.650 7.252 1.00 94.69 88 VAL A C 1
ATOM 676 O O . VAL A 1 88 ? 29.123 34.315 8.284 1.00 94.69 88 VAL A O 1
ATOM 679 N N . GLY A 1 89 ? 30.070 33.766 6.323 1.00 94.00 89 GLY A N 1
ATOM 680 C CA . GLY A 1 89 ? 31.167 34.726 6.412 1.00 94.00 89 GLY A CA 1
ATOM 681 C C . GLY A 1 89 ? 30.674 36.171 6.412 1.00 94.00 89 GLY A C 1
ATOM 682 O O . GLY A 1 89 ? 31.114 36.952 7.246 1.00 94.00 89 GLY A O 1
ATOM 683 N N . PHE A 1 90 ? 29.723 36.521 5.542 1.00 90.69 90 PHE A N 1
ATOM 684 C CA . PHE A 1 90 ? 29.143 37.863 5.481 1.00 90.69 90 PHE A CA 1
ATOM 685 C C . PHE A 1 90 ? 28.341 38.212 6.741 1.00 90.69 90 PHE A C 1
ATOM 687 O O . PHE A 1 90 ? 28.502 39.300 7.284 1.00 90.69 90 PHE A O 1
ATOM 694 N N . VAL A 1 91 ? 27.522 37.285 7.249 1.00 89.94 91 VAL A N 1
ATOM 695 C CA . VAL A 1 91 ? 26.759 37.478 8.493 1.00 89.94 91 VAL A CA 1
ATOM 696 C C . VAL A 1 91 ? 27.694 37.527 9.703 1.00 89.94 91 VAL A C 1
ATOM 698 O O . VAL A 1 91 ? 27.551 38.390 10.561 1.00 89.94 91 VAL A O 1
ATOM 701 N N . GLY A 1 92 ? 28.697 36.652 9.768 1.00 88.12 92 GLY A N 1
ATOM 702 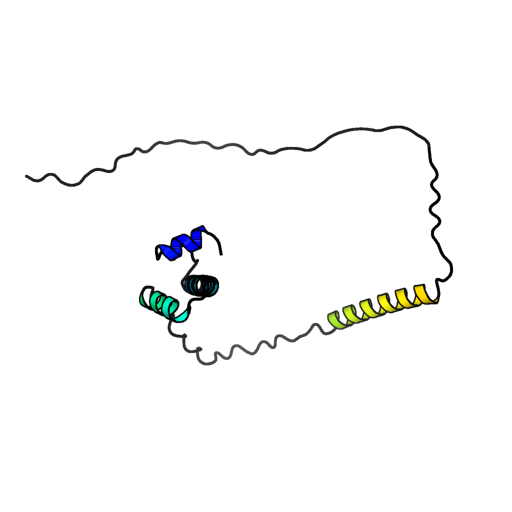C CA . GLY A 1 92 ? 29.722 36.705 10.808 1.00 88.12 92 GLY A CA 1
ATOM 703 C C . GLY A 1 92 ? 30.488 38.028 10.777 1.00 88.12 92 GLY A C 1
ATOM 704 O O . GLY A 1 92 ? 30.619 38.680 11.806 1.00 88.12 92 GLY A O 1
ATOM 705 N N . PHE A 1 93 ? 30.915 38.468 9.592 1.00 88.00 93 PHE A N 1
ATOM 706 C CA . PHE A 1 93 ? 31.605 39.741 9.391 1.00 88.00 93 PHE A CA 1
ATOM 707 C C . PHE A 1 93 ? 30.720 40.937 9.745 1.00 88.00 93 PHE A C 1
ATOM 709 O O . PHE A 1 93 ? 31.177 41.818 10.459 1.00 88.00 93 PHE A O 1
ATOM 716 N N . THR A 1 94 ? 29.452 40.974 9.322 1.00 84.75 94 THR A N 1
ATOM 717 C CA . THR A 1 94 ? 28.556 42.094 9.655 1.00 84.75 94 THR A CA 1
ATOM 718 C C . THR A 1 94 ? 28.217 42.140 11.139 1.00 84.75 94 THR A C 1
ATOM 720 O O . THR A 1 94 ? 28.011 43.223 11.665 1.00 84.75 94 THR A O 1
ATOM 723 N N . LEU A 1 95 ? 28.173 41.003 11.835 1.00 82.94 95 LEU A N 1
ATOM 724 C CA . LEU A 1 95 ? 27.943 40.981 13.280 1.00 82.94 95 LEU A CA 1
ATOM 725 C C . LEU A 1 95 ? 29.209 41.339 14.071 1.00 82.94 95 LEU A C 1
ATOM 727 O O . LEU A 1 95 ? 29.102 41.913 15.150 1.00 82.94 95 LEU A O 1
ATOM 731 N N . PHE A 1 96 ? 30.395 41.019 13.546 1.00 77.31 96 PHE A N 1
ATOM 732 C CA . PHE A 1 96 ? 31.674 41.324 14.196 1.00 77.31 96 PHE A CA 1
ATOM 733 C C . PHE A 1 96 ? 32.176 42.750 13.896 1.00 77.31 96 PHE A C 1
ATOM 735 O O . PHE A 1 96 ? 32.822 43.354 14.746 1.00 77.31 96 PHE A O 1
ATOM 742 N N . ASN A 1 97 ? 31.849 43.303 12.720 1.00 69.19 97 ASN A N 1
ATOM 743 C CA . ASN A 1 97 ? 32.236 44.654 12.290 1.00 69.19 97 ASN A CA 1
ATOM 744 C C . ASN A 1 97 ? 31.093 45.686 12.342 1.00 69.19 97 ASN A C 1
ATOM 746 O O . ASN A 1 97 ? 31.372 46.880 12.319 1.00 69.19 97 ASN A O 1
ATOM 750 N N . GLY A 1 98 ? 29.824 45.272 12.384 1.00 58.22 98 GLY A N 1
ATOM 751 C CA . GLY A 1 98 ? 28.648 46.154 12.315 1.00 58.22 98 GLY A CA 1
ATOM 752 C C . GLY A 1 98 ? 28.088 46.543 13.680 1.00 58.22 98 GLY A C 1
ATOM 753 O O . GLY A 1 98 ? 26.891 46.400 13.923 1.00 58.22 98 GLY A O 1
ATOM 754 N N . GLY A 1 99 ? 28.953 47.026 14.574 1.00 58.12 99 GLY A N 1
ATOM 755 C CA . GLY A 1 99 ? 28.538 47.639 15.840 1.00 58.12 99 GLY A CA 1
ATOM 756 C C . GLY A 1 99 ? 27.779 48.962 15.677 1.00 58.12 99 GLY A C 1
ATOM 757 O O . GLY A 1 99 ? 27.079 49.357 16.601 1.00 58.12 99 GLY A O 1
ATOM 758 N N . ASP A 1 100 ? 27.839 49.607 14.511 1.00 59.22 100 ASP A N 1
ATOM 759 C CA . ASP A 1 100 ? 27.205 50.900 14.260 1.00 59.22 100 ASP A CA 1
ATOM 760 C C . ASP A 1 100 ? 26.611 50.918 12.850 1.00 59.22 100 ASP A C 1
ATOM 762 O O . ASP A 1 100 ? 27.342 51.147 11.904 1.00 59.22 100 ASP A O 1
ATOM 766 N N . ASP A 1 101 ? 25.316 50.621 12.703 1.00 53.75 101 ASP A N 1
ATOM 767 C CA . ASP A 1 101 ? 24.447 51.193 11.657 1.00 53.75 101 ASP A CA 1
ATOM 768 C C . ASP A 1 101 ? 22.994 50.736 11.886 1.00 53.75 101 ASP A C 1
ATOM 770 O O . ASP A 1 101 ? 22.516 49.711 11.395 1.00 53.75 101 ASP A O 1
ATOM 774 N N . LYS A 1 102 ? 22.260 51.519 12.686 1.00 52.19 102 LYS A N 1
ATOM 775 C CA . LYS A 1 102 ? 20.796 51.442 12.784 1.00 52.19 102 LYS A CA 1
ATOM 776 C C . LYS A 1 102 ? 20.173 52.194 11.602 1.00 52.19 102 LYS A C 1
ATOM 778 O O . LYS A 1 102 ? 20.399 53.400 11.505 1.00 52.19 102 LYS A O 1
ATOM 783 N N . PRO A 1 103 ? 19.270 51.601 10.801 1.00 50.41 103 PRO A N 1
ATOM 784 C CA . PRO A 1 103 ? 18.365 52.406 9.996 1.00 50.41 103 PRO A CA 1
ATOM 785 C C . PRO A 1 103 ? 17.311 53.033 10.920 1.00 50.41 103 PRO A C 1
ATOM 787 O O . PRO A 1 103 ? 16.414 52.360 11.434 1.00 50.41 103 PRO A O 1
ATOM 790 N N . SER A 1 104 ? 17.453 54.337 11.162 1.00 39.53 104 SER A N 1
ATOM 791 C CA . SER A 1 104 ? 16.428 55.163 11.796 1.00 39.53 104 SER A CA 1
ATOM 792 C C . SER A 1 104 ? 15.185 55.183 10.912 1.00 39.53 104 SER A C 1
ATOM 794 O O . SER A 1 104 ? 15.183 55.722 9.808 1.00 39.53 104 SER A O 1
ATOM 796 N N . ASN A 1 105 ? 14.117 54.587 11.424 1.00 49.25 105 ASN A N 1
ATOM 797 C CA . ASN A 1 105 ? 12.770 54.807 10.9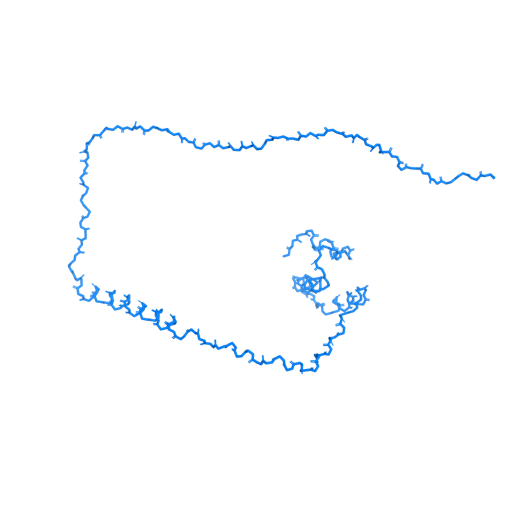42 1.00 49.25 105 ASN A CA 1
ATOM 798 C C . ASN A 1 105 ? 12.341 56.202 11.422 1.00 49.25 105 ASN A C 1
ATOM 800 O O . ASN A 1 105 ? 12.048 56.391 12.602 1.00 49.25 105 ASN A O 1
ATOM 804 N N . THR A 1 106 ? 12.355 57.194 10.534 1.00 40.50 106 THR A N 1
ATOM 805 C CA . THR A 1 106 ? 11.673 58.472 10.763 1.00 40.50 106 THR A CA 1
ATOM 806 C C . THR A 1 106 ? 10.642 58.647 9.666 1.00 40.50 106 THR A C 1
ATOM 808 O O . THR A 1 106 ? 10.959 58.911 8.510 1.00 40.50 106 THR A O 1
ATOM 811 N N . ALA A 1 107 ? 9.390 58.450 10.067 1.00 48.25 107 ALA A N 1
ATOM 812 C CA . ALA A 1 107 ? 8.218 58.843 9.321 1.00 48.25 107 ALA A CA 1
ATOM 813 C C . ALA A 1 107 ? 8.315 60.324 8.932 1.00 48.25 107 ALA A C 1
ATOM 815 O O . ALA A 1 107 ? 8.455 61.186 9.800 1.00 48.25 107 ALA A O 1
ATOM 816 N N . GLN A 1 108 ? 8.163 60.614 7.642 1.00 42.12 108 GLN A N 1
ATOM 817 C CA . GLN A 1 108 ? 7.704 61.918 7.194 1.00 42.12 108 GLN A CA 1
ATOM 818 C C . GLN A 1 108 ? 6.317 61.730 6.579 1.00 42.12 108 GLN A C 1
ATOM 820 O O . GLN A 1 108 ? 6.126 61.044 5.577 1.00 42.12 108 GLN A O 1
ATOM 825 N N . VAL A 1 109 ? 5.348 62.264 7.313 1.00 41.78 109 VAL A N 1
ATOM 826 C CA . VAL A 1 109 ? 3.916 62.321 7.032 1.00 41.78 109 VAL A CA 1
ATOM 827 C C . VAL A 1 109 ? 3.626 63.489 6.085 1.00 41.78 109 VAL A C 1
ATOM 829 O O . VAL A 1 109 ? 4.288 64.517 6.176 1.00 41.78 109 VAL A O 1
ATOM 832 N N . ALA A 1 110 ? 2.564 63.310 5.289 1.00 43.16 110 ALA A N 1
ATOM 833 C CA . ALA A 1 110 ? 1.776 64.305 4.552 1.00 43.16 110 ALA A CA 1
ATOM 834 C C . ALA A 1 110 ? 2.439 64.978 3.339 1.00 43.16 110 ALA A C 1
ATOM 836 O O . ALA A 1 110 ? 3.392 65.733 3.458 1.00 43.16 110 ALA A O 1
ATOM 837 N N . GLU A 1 111 ? 1.875 64.765 2.149 1.00 37.69 111 GLU A N 1
ATOM 838 C CA . GLU A 1 111 ? 0.823 65.634 1.595 1.00 37.69 111 GLU A CA 1
ATOM 839 C C . GLU A 1 111 ? 0.482 65.154 0.167 1.00 37.69 111 GLU A C 1
ATOM 841 O O . GLU A 1 111 ? 1.379 64.839 -0.611 1.00 37.69 111 GLU A O 1
ATOM 846 N N . GLY A 1 112 ? -0.803 65.143 -0.200 1.00 34.56 112 GLY A N 1
ATOM 847 C CA . GLY A 1 112 ? -1.207 65.241 -1.609 1.00 34.56 112 GLY A CA 1
ATOM 848 C C . GLY A 1 112 ? -1.915 64.029 -2.220 1.00 34.56 112 GLY A C 1
ATOM 849 O O . GLY A 1 112 ? -1.317 63.253 -2.953 1.00 34.56 112 GLY A O 1
ATOM 850 N N . SER A 1 113 ? -3.219 63.923 -1.940 1.00 38.75 113 SER A N 1
ATOM 851 C CA . SER A 1 113 ? -4.320 63.769 -2.915 1.00 38.75 113 SER A CA 1
ATOM 852 C C . SER A 1 113 ? -3.945 63.176 -4.291 1.00 38.75 113 SER A C 1
ATOM 854 O O . SER A 1 113 ? -3.273 63.816 -5.085 1.00 38.75 113 SER A O 1
ATOM 856 N N . THR A 1 114 ? -4.417 62.011 -4.724 1.00 35.75 114 THR A N 1
ATOM 857 C CA . THR A 1 114 ? -5.825 61.635 -4.922 1.00 35.75 114 THR A CA 1
ATOM 858 C C . THR A 1 114 ? -5.895 60.159 -5.357 1.00 35.75 114 THR A C 1
ATOM 860 O O . THR A 1 114 ? -4.944 59.650 -5.950 1.00 35.75 114 THR A O 1
ATOM 863 N N . PRO A 1 115 ? -7.007 59.460 -5.073 1.00 49.75 115 PRO A N 1
ATOM 864 C CA . PRO A 1 115 ? -7.219 58.076 -5.465 1.00 49.75 115 PRO A CA 1
ATOM 865 C C . PRO A 1 115 ? -7.924 58.009 -6.829 1.00 49.75 115 PRO A C 1
ATOM 867 O O . PRO A 1 115 ? -9.054 58.472 -6.956 1.00 49.75 115 PRO A O 1
ATOM 870 N N . ASP A 1 116 ? -7.309 57.369 -7.820 1.00 38.31 116 ASP A N 1
ATOM 871 C CA . ASP A 1 116 ? -8.019 56.867 -9.006 1.00 38.31 116 ASP A CA 1
ATOM 872 C C . ASP A 1 116 ? -7.810 55.341 -9.048 1.00 38.31 116 ASP A C 1
ATOM 874 O O . ASP A 1 116 ? -6.715 54.857 -9.314 1.00 38.31 116 ASP A O 1
ATOM 878 N N . LYS A 1 117 ? -8.678 54.541 -8.418 1.00 41.78 117 LYS A N 1
ATOM 879 C CA . LYS A 1 117 ? -10.051 54.163 -8.803 1.00 41.78 117 LYS A CA 1
ATOM 880 C C . LYS A 1 117 ? -10.071 53.015 -9.822 1.00 41.78 117 LYS A C 1
ATOM 882 O O . LYS A 1 117 ? -9.864 53.214 -11.007 1.00 41.78 117 LYS A O 1
ATOM 887 N N . THR A 1 118 ? -10.493 51.855 -9.297 1.00 35.62 118 THR A N 1
ATOM 888 C CA . THR A 1 118 ? -11.378 50.867 -9.953 1.00 35.62 118 THR A CA 1
ATOM 889 C C . THR A 1 118 ? -10.729 50.018 -11.066 1.00 35.62 118 THR A C 1
ATOM 891 O O . THR A 1 118 ? -10.119 50.526 -11.984 1.00 35.62 118 THR A O 1
ATOM 894 N N . ALA A 1 119 ? -10.810 48.686 -11.075 1.00 42.66 119 ALA A N 1
ATOM 895 C CA . ALA A 1 119 ? -11.945 47.850 -10.709 1.00 42.66 119 ALA A CA 1
ATOM 896 C C . ALA A 1 119 ? -11.533 46.458 -10.209 1.00 42.66 119 ALA A C 1
ATOM 898 O O . ALA A 1 119 ? -10.527 45.879 -10.611 1.00 42.66 119 ALA A O 1
ATOM 899 N N . ALA A 1 120 ? -12.394 45.923 -9.353 1.00 40.53 120 ALA A N 1
ATOM 900 C CA . ALA A 1 120 ? -12.380 44.577 -8.827 1.00 40.53 120 ALA A CA 1
ATOM 901 C C . ALA A 1 120 ? -12.645 43.493 -9.897 1.00 40.53 120 ALA A C 1
ATOM 903 O O . ALA A 1 120 ? -13.387 43.689 -10.854 1.00 40.53 120 ALA A O 1
ATOM 904 N N . LYS A 1 121 ? -12.075 42.310 -9.643 1.00 43.47 121 LYS A N 1
ATOM 905 C CA . LYS A 1 121 ? -12.500 40.962 -10.093 1.00 43.47 121 LYS A CA 1
ATOM 906 C C . LYS A 1 121 ? -14.027 40.789 -9.844 1.00 43.47 121 LYS A C 1
ATOM 908 O O . LYS A 1 121 ? -14.452 41.365 -8.839 1.00 43.47 121 LYS A O 1
ATOM 913 N N . PRO A 1 122 ? -14.853 39.986 -10.582 1.00 47.66 122 PRO A N 1
ATOM 914 C CA . PRO A 1 122 ? -14.599 38.560 -10.879 1.00 47.66 122 PRO A CA 1
ATOM 915 C C . PRO A 1 122 ? -15.360 37.906 -12.081 1.00 47.66 122 PRO A C 1
ATOM 917 O O . PRO A 1 122 ? -15.980 38.576 -12.895 1.00 47.66 122 PRO A O 1
ATOM 920 N N . THR A 1 123 ? -15.333 36.558 -12.105 1.00 36.62 123 THR A N 1
ATOM 921 C CA . THR A 1 123 ? -16.254 35.573 -12.746 1.00 36.62 123 THR A CA 1
ATOM 922 C C . THR A 1 123 ? -16.182 35.370 -14.270 1.00 36.62 123 THR A C 1
ATOM 924 O O . THR A 1 123 ? -16.330 36.304 -15.038 1.00 36.62 123 THR A O 1
ATOM 927 N N . THR A 1 124 ? -15.749 34.193 -14.751 1.00 41.06 124 THR A N 1
ATOM 928 C CA . THR A 1 124 ? -16.513 32.939 -15.007 1.00 41.06 124 THR A CA 1
ATOM 929 C C . THR A 1 124 ? -17.359 33.016 -16.283 1.00 41.06 124 THR A C 1
ATOM 931 O O . THR A 1 124 ? -18.175 33.919 -16.422 1.00 41.06 124 THR A O 1
ATOM 934 N N . THR A 1 125 ? -17.238 31.983 -17.132 1.00 38.91 125 THR A N 1
ATOM 935 C CA . THR A 1 125 ? -18.338 31.190 -17.745 1.00 38.91 125 THR A CA 1
ATOM 936 C C . THR A 1 125 ? -18.154 30.940 -19.253 1.00 38.91 125 THR A C 1
ATOM 938 O O . THR A 1 125 ? -18.355 31.816 -20.084 1.00 38.91 125 THR A O 1
ATOM 941 N N . LYS A 1 126 ? -17.809 29.685 -19.583 1.00 45.59 126 LYS A N 1
ATOM 942 C CA . LYS A 1 126 ? -18.148 28.961 -20.830 1.00 45.59 126 LYS A CA 1
ATOM 943 C C . LYS A 1 126 ? -19.671 28.957 -21.020 1.00 45.59 126 LYS A C 1
ATOM 945 O O . LYS A 1 126 ? -20.336 28.724 -20.017 1.00 45.59 126 LYS A O 1
ATOM 950 N N . PRO A 1 127 ? -20.244 29.151 -22.223 1.00 51.03 127 PRO A N 1
ATOM 951 C CA . PRO A 1 127 ? -20.996 28.079 -22.941 1.00 51.03 127 PRO A CA 1
ATOM 952 C C . PRO A 1 127 ? -21.008 28.271 -24.490 1.00 51.03 127 PRO A C 1
ATOM 954 O O . PRO A 1 127 ? -20.647 29.334 -24.967 1.00 51.03 127 PRO A O 1
ATOM 957 N N . ALA A 1 128 ? -21.335 27.313 -25.367 1.00 44.75 128 ALA A N 1
ATOM 958 C CA . ALA A 1 128 ? -22.478 26.403 -25.347 1.00 44.75 128 ALA A CA 1
ATOM 959 C C . ALA A 1 128 ? -22.341 25.218 -26.338 1.00 44.75 128 ALA A C 1
ATOM 961 O O . ALA A 1 128 ? -21.492 25.208 -27.226 1.00 44.75 128 ALA A O 1
ATOM 962 N N . ASP A 1 129 ? -23.231 24.260 -26.096 1.00 45.00 129 ASP A N 1
ATOM 963 C CA . ASP A 1 129 ? -23.578 22.992 -26.750 1.00 45.00 129 ASP A CA 1
ATOM 964 C C . ASP A 1 129 ? -24.294 23.155 -28.118 1.00 45.00 129 ASP A C 1
ATOM 966 O O . ASP A 1 129 ? -24.564 24.290 -28.527 1.00 45.00 129 ASP A O 1
ATOM 970 N N . PRO A 1 130 ? -24.653 22.050 -28.810 1.00 48.25 130 PRO A N 1
ATOM 971 C CA . PRO A 1 130 ? -26.071 21.645 -28.754 1.00 48.25 130 PRO A CA 1
ATOM 972 C C . PRO A 1 130 ? -26.355 20.116 -28.668 1.00 48.25 130 PRO A C 1
ATOM 974 O O . PRO A 1 130 ? -25.806 19.324 -29.433 1.00 48.25 130 PRO A O 1
ATOM 977 N N . GLU A 1 131 ? -27.322 19.747 -27.808 1.00 42.78 131 GLU A N 1
ATOM 978 C CA . GLU A 1 131 ? -28.180 18.529 -27.816 1.00 42.78 131 GLU A CA 1
ATOM 979 C C . GLU A 1 131 ? -29.158 18.518 -29.037 1.00 42.78 131 GLU A C 1
ATOM 981 O O . GLU A 1 131 ? -29.149 19.522 -29.759 1.00 42.78 131 GLU A O 1
ATOM 986 N N . PRO A 1 132 ? -30.073 17.529 -29.308 1.00 48.25 132 PRO A N 1
ATOM 987 C CA . PRO A 1 132 ? -30.484 16.300 -28.579 1.00 48.25 132 PRO A CA 1
ATOM 988 C C . PRO A 1 132 ? -30.691 15.021 -29.455 1.00 48.25 132 PRO A C 1
ATOM 990 O O . PRO A 1 132 ? -30.824 15.104 -30.669 1.00 48.25 132 PRO A O 1
ATOM 993 N N . VAL A 1 133 ? -30.863 13.837 -28.843 1.00 41.47 133 VAL A N 1
ATOM 994 C CA . VAL A 1 133 ? -31.933 12.869 -29.207 1.00 41.47 133 VAL A CA 1
ATOM 995 C C . VAL A 1 133 ? -32.221 11.923 -28.029 1.00 41.47 133 VAL A C 1
ATOM 997 O O . VAL A 1 133 ? -31.284 11.401 -27.424 1.00 41.47 133 VAL A O 1
ATOM 1000 N N . PRO A 1 134 ? -33.501 11.675 -27.703 1.00 52.91 134 PRO A N 1
ATOM 1001 C CA . PRO A 1 134 ? -33.903 10.704 -26.699 1.00 52.91 134 PRO A CA 1
ATOM 1002 C C . PRO A 1 134 ? -33.816 9.294 -27.299 1.00 52.91 134 PRO A C 1
ATOM 1004 O O . PRO A 1 134 ? -34.120 9.080 -28.472 1.00 52.91 134 PRO A O 1
ATOM 1007 N N . SER A 1 135 ? -33.439 8.297 -26.509 1.00 49.38 135 SER A N 1
ATOM 1008 C CA . SER A 1 135 ? -33.768 6.906 -26.824 1.00 49.38 135 SER A CA 1
ATOM 1009 C C . SER A 1 135 ? -34.199 6.222 -25.539 1.00 49.38 135 SER A C 1
ATOM 1011 O O . SER A 1 135 ? -33.452 6.126 -24.567 1.00 49.38 135 SER A O 1
ATOM 1013 N N . GLU A 1 136 ? -35.480 5.878 -25.555 1.00 48.22 136 GLU A N 1
ATOM 1014 C CA . GLU A 1 136 ? -36.293 5.243 -24.530 1.00 48.22 136 GLU A CA 1
ATOM 1015 C C . GLU A 1 136 ? -35.588 3.992 -23.973 1.00 48.22 136 GLU A C 1
ATOM 1017 O O . GLU A 1 136 ? -34.966 3.220 -24.696 1.00 48.22 136 GLU A O 1
ATOM 1022 N N . SER A 1 137 ? -35.525 3.814 -22.652 1.00 45.91 137 SER A N 1
ATOM 1023 C CA . SER A 1 137 ? -36.498 2.982 -21.927 1.00 45.91 137 SER A CA 1
ATOM 1024 C C . SER A 1 137 ? -37.105 1.857 -22.770 1.00 45.91 137 SER A C 1
ATOM 1026 O O . SER A 1 137 ? -38.035 2.105 -23.521 1.00 45.91 137 SER A O 1
ATOM 1028 N N . ALA A 1 138 ? -36.635 0.621 -22.582 1.00 48.94 138 ALA A N 1
ATOM 1029 C CA . ALA A 1 138 ? -37.484 -0.546 -22.292 1.00 48.94 138 ALA A CA 1
ATOM 1030 C C . ALA A 1 138 ? -36.676 -1.849 -22.403 1.00 48.94 138 ALA A C 1
ATOM 1032 O O . ALA A 1 138 ? -36.664 -2.557 -23.405 1.00 48.94 138 ALA A O 1
ATOM 1033 N N . ILE A 1 139 ? -36.031 -2.190 -21.296 1.00 49.12 139 ILE A N 1
ATOM 1034 C CA . ILE A 1 139 ? -35.971 -3.564 -20.795 1.00 49.12 139 ILE A CA 1
ATOM 1035 C C . ILE A 1 139 ? -37.368 -4.221 -20.840 1.00 49.12 139 ILE A C 1
ATOM 1037 O O . ILE A 1 139 ? -38.257 -3.755 -20.139 1.00 49.12 139 ILE A O 1
ATOM 1041 N N . ALA A 1 140 ? -37.556 -5.283 -21.635 1.00 48.00 140 ALA A N 1
ATOM 1042 C CA . ALA A 1 140 ? -38.413 -6.452 -21.345 1.00 48.00 140 ALA A CA 1
ATOM 1043 C C . ALA A 1 140 ? -38.645 -7.302 -22.610 1.00 48.00 140 ALA A C 1
ATOM 1045 O O . ALA A 1 140 ? -39.524 -7.003 -23.413 1.00 48.00 140 ALA A O 1
ATOM 1046 N N . ALA A 1 141 ? -37.917 -8.411 -22.758 1.00 42.91 141 ALA A N 1
ATOM 1047 C CA . ALA A 1 141 ? -38.381 -9.543 -23.562 1.00 42.91 141 ALA A CA 1
ATOM 1048 C C . ALA A 1 141 ? -37.701 -10.842 -23.099 1.00 42.91 141 ALA A C 1
ATOM 1050 O O . ALA A 1 141 ? -36.564 -11.132 -23.459 1.00 42.91 141 ALA A O 1
ATOM 1051 N N . ALA A 1 142 ? -38.421 -11.620 -22.293 1.00 44.09 142 ALA A N 1
ATOM 1052 C CA . ALA A 1 142 ? -38.220 -13.052 -22.063 1.00 44.09 142 ALA A CA 1
ATOM 1053 C C . ALA A 1 142 ? -39.614 -13.677 -21.788 1.00 44.09 142 ALA A C 1
ATOM 1055 O O . ALA A 1 142 ? -40.541 -12.943 -21.445 1.00 44.09 142 ALA A O 1
ATOM 1056 N N . PRO A 1 143 ? -39.806 -14.997 -21.957 1.00 48.56 143 PRO A N 1
ATOM 1057 C CA . PRO A 1 143 ? -40.318 -15.642 -23.165 1.00 48.56 143 PRO A CA 1
ATOM 1058 C C . PRO A 1 143 ? -41.786 -16.105 -23.028 1.00 48.56 143 PRO A C 1
ATOM 1060 O O . PRO A 1 143 ? -42.267 -16.368 -21.930 1.00 48.56 143 PRO A O 1
ATOM 1063 N N . GLY A 1 144 ? -42.486 -16.266 -24.156 1.00 42.06 144 GLY A N 1
ATOM 1064 C CA . GLY A 1 144 ? -43.832 -16.847 -24.217 1.00 42.06 144 GLY A CA 1
ATOM 1065 C C . GLY A 1 144 ? -43.854 -18.081 -25.115 1.00 42.06 144 GLY A C 1
ATOM 1066 O O . GLY A 1 144 ? -43.659 -17.978 -26.322 1.00 42.06 144 GLY A O 1
ATOM 1067 N N . THR A 1 145 ? -44.059 -19.239 -24.502 1.00 40.28 145 THR A N 1
ATOM 1068 C CA . THR A 1 145 ? -44.235 -20.557 -25.116 1.00 40.28 145 THR A CA 1
ATOM 1069 C C . THR A 1 145 ? -45.583 -20.693 -25.830 1.00 40.28 145 THR A C 1
ATOM 1071 O O . THR A 1 145 ? -46.606 -20.231 -25.320 1.00 40.28 145 THR A O 1
ATOM 1074 N N . ARG A 1 146 ? -45.604 -21.420 -26.954 1.00 44.00 146 ARG A N 1
ATOM 1075 C CA . ARG A 1 146 ? -46.683 -22.353 -27.309 1.00 44.00 146 ARG A CA 1
ATOM 1076 C C . ARG A 1 146 ? -46.173 -23.436 -28.250 1.00 44.00 146 ARG A C 1
ATOM 1078 O O . ARG A 1 146 ? -45.364 -23.091 -29.135 1.00 44.00 146 ARG A O 1
#

Sequence (146 aa):
MRIPIVHAIEEDDFSRCGGDVYARGHIRNIARAVGIDPEPLVERYDGDHGGRPAPTPAAPLFEAERIRSEPRRPNWTAAMVAAIVAVVGFVGFTLFNGGDDKPSNTAQVAEGSTPDKTAAKPTTTKPADPEPVPSESAIAAAPGTR

Radius of gyration: 34.75 Å; chains: 1; bounding box: 79×88×45 Å

Secondary structure (DSSP, 8-state):
--HHHHHHHHTT--GGGTSHHHHHHHHHHHHHHHT--SHHHHHHHHHHS--S---------------------TTHHHHHHHHHHHHHHHHHHHHHH-SS----------------------------------------------

Organism: Streptomyces microflavus (NCBI:txid1919)